Protein AF-S4P871-F1 (afdb_monomer_lite)

Sequence (88 aa):
MSDDFPLSVEMLLNVLEVIAPFKHFAKLREFVAMKLPKGFPVKIDIPILPTVTAKITFQKFDFRDNIPEKLFVIPDDYVEDPLRFPDL

pLDDT: mean 75.79, std 10.06, range [52.44, 93.12]

InterPro domains:
  IPR021832 Ankyrin repeat domain-containing protein 13 [PTHR12447] (1-78)
  IPR055285 Ankyrin repeat domain-containing protein 13, C-terminal [PF11904] (1-66)

Structure (mmCIF, N/CA/C/O backbone):
data_AF-S4P871-F1
#
_entry.id   AF-S4P871-F1
#
loop_
_atom_site.group_PDB
_atom_site.id
_atom_site.type_symbol
_atom_site.label_atom_id
_atom_site.label_alt_id
_atom_site.label_comp_id
_atom_site.label_asym_id
_atom_site.label_entity_id
_atom_site.label_seq_id
_atom_site.pdbx_PDB_ins_code
_atom_site.Cartn_x
_atom_site.Cartn_y
_atom_site.Cartn_z
_atom_site.occupancy
_atom_site.B_iso_or_equiv
_atom_site.auth_seq_id
_atom_site.auth_comp_id
_atom_site.auth_asym_id
_atom_site.auth_atom_id
_atom_site.pdbx_PDB_model_num
ATOM 1 N N . MET A 1 1 ? -6.262 9.787 10.688 1.00 69.94 1 MET A N 1
ATOM 2 C CA . MET A 1 1 ? -5.785 8.427 11.000 1.00 69.94 1 MET A CA 1
ATOM 3 C C . MET A 1 1 ? -6.890 7.733 11.758 1.00 69.94 1 MET A C 1
ATOM 5 O O . MET A 1 1 ? -7.675 8.433 12.388 1.00 69.94 1 MET A O 1
ATOM 9 N N . SER A 1 2 ? -7.002 6.418 11.639 1.00 71.38 2 SER A N 1
ATOM 10 C CA . SER A 1 2 ? -7.985 5.652 12.408 1.00 71.38 2 SER A CA 1
ATOM 11 C C . SER A 1 2 ? -7.240 4.859 13.477 1.00 71.38 2 SER A C 1
ATOM 13 O O . SER A 1 2 ? -6.365 4.064 13.138 1.00 71.38 2 SER A O 1
ATOM 15 N N . ASP A 1 3 ? -7.538 5.140 14.747 1.00 70.25 3 ASP A N 1
ATOM 16 C CA . ASP A 1 3 ? -6.966 4.430 15.901 1.00 70.25 3 ASP A CA 1
ATOM 17 C C . ASP A 1 3 ? -7.602 3.041 16.080 1.00 70.25 3 ASP A C 1
ATOM 19 O O . ASP A 1 3 ? -6.945 2.119 16.547 1.00 70.25 3 ASP A O 1
ATOM 23 N N . ASP A 1 4 ? -8.848 2.875 15.625 1.00 69.94 4 ASP A N 1
ATOM 24 C CA . ASP A 1 4 ? -9.580 1.599 15.599 1.00 69.94 4 ASP A CA 1
ATOM 25 C C . ASP A 1 4 ? -9.203 0.704 14.409 1.00 69.94 4 ASP A C 1
ATOM 27 O O . ASP A 1 4 ? -9.763 -0.380 14.225 1.00 69.94 4 ASP A O 1
ATOM 31 N N . PHE A 1 5 ? -8.293 1.165 13.548 1.00 74.88 5 PHE A N 1
ATOM 32 C CA . PHE A 1 5 ? -7.873 0.374 12.407 1.00 74.88 5 PHE A CA 1
ATOM 33 C C . PHE A 1 5 ? -6.973 -0.764 12.890 1.00 74.88 5 PHE A C 1
ATOM 35 O O . PHE A 1 5 ? -6.024 -0.530 13.638 1.00 74.88 5 PHE A O 1
ATOM 42 N N . PRO A 1 6 ? -7.207 -2.001 12.439 1.00 73.56 6 PRO A N 1
ATOM 43 C CA . PRO A 1 6 ? -6.571 -3.158 13.049 1.00 73.56 6 PRO A CA 1
ATOM 44 C C . PRO A 1 6 ? -5.123 -3.380 12.574 1.00 73.56 6 PRO A C 1
ATOM 46 O O . PRO A 1 6 ? -4.471 -4.326 13.006 1.00 73.56 6 PRO A O 1
ATOM 49 N N . LEU A 1 7 ? -4.610 -2.521 11.685 1.00 75.44 7 LEU A N 1
ATOM 50 C CA . LEU A 1 7 ? -3.213 -2.508 11.257 1.00 75.44 7 LEU A CA 1
ATOM 51 C C . LEU A 1 7 ? -2.455 -1.361 11.922 1.00 75.44 7 LEU A C 1
ATOM 53 O O . LEU A 1 7 ? -2.945 -0.236 11.997 1.00 75.44 7 LEU A O 1
ATOM 57 N N . SER A 1 8 ? -1.215 -1.629 12.323 1.00 77.12 8 SER A N 1
ATOM 58 C CA . SER A 1 8 ? -0.308 -0.598 12.819 1.00 77.12 8 SER A CA 1
ATOM 59 C C . SER A 1 8 ? 0.489 0.050 11.681 1.00 77.12 8 SER A C 1
ATOM 61 O O . SER A 1 8 ? 0.651 -0.502 10.589 1.00 77.12 8 SER A O 1
ATOM 63 N N . VAL A 1 9 ? 1.039 1.234 11.953 1.00 75.19 9 VAL A N 1
ATOM 64 C CA . VAL A 1 9 ? 1.978 1.914 11.043 1.00 75.19 9 VAL A CA 1
ATOM 65 C C . VAL A 1 9 ? 3.233 1.064 10.797 1.00 75.19 9 VAL A C 1
ATOM 67 O O . VAL A 1 9 ? 3.784 1.081 9.700 1.00 75.19 9 VAL A O 1
ATOM 70 N N . GLU A 1 10 ? 3.663 0.274 11.782 1.00 76.31 10 GLU A N 1
ATOM 71 C CA . GLU A 1 10 ? 4.818 -0.626 11.663 1.00 76.31 10 GLU A CA 1
ATOM 72 C C . GLU A 1 10 ? 4.574 -1.739 10.637 1.00 76.31 10 GLU A C 1
ATOM 74 O O . GLU A 1 10 ? 5.443 -2.026 9.816 1.00 76.31 10 GLU A O 1
ATOM 79 N N . MET A 1 11 ? 3.367 -2.317 10.614 1.00 77.06 11 MET A N 1
ATOM 80 C CA . MET A 1 11 ? 2.998 -3.325 9.614 1.00 77.06 11 MET A CA 1
ATOM 81 C C . MET A 1 11 ? 3.032 -2.751 8.195 1.00 77.06 11 MET A C 1
ATOM 83 O O . MET A 1 11 ? 3.500 -3.419 7.275 1.00 77.06 11 MET A O 1
ATOM 87 N N . LEU A 1 12 ? 2.587 -1.502 8.018 1.00 75.69 12 LEU A N 1
ATOM 88 C CA . LEU A 1 12 ? 2.694 -0.808 6.735 1.00 75.69 12 LEU A CA 1
ATOM 89 C C . LEU A 1 12 ? 4.161 -0.659 6.311 1.00 75.69 12 LEU A C 1
ATOM 91 O O . LEU A 1 12 ? 4.494 -0.980 5.174 1.00 75.69 12 LEU A O 1
ATOM 95 N N . LEU A 1 13 ? 5.038 -0.212 7.213 1.00 76.38 13 LEU A N 1
ATOM 96 C CA . LEU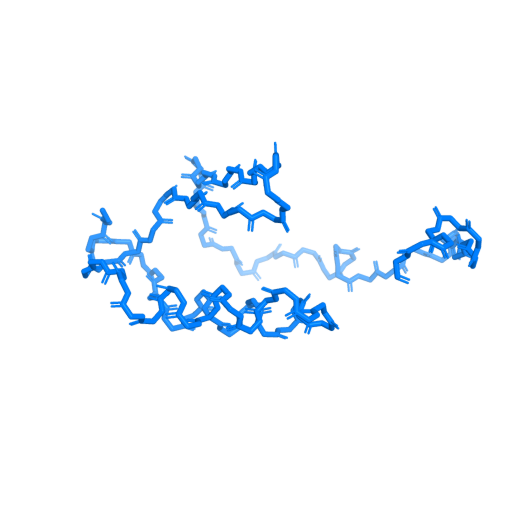 A 1 13 ? 6.467 -0.043 6.926 1.00 76.38 13 LEU A CA 1
ATOM 97 C C . LEU A 1 13 ? 7.136 -1.348 6.470 1.00 76.38 13 LEU A C 1
ATOM 99 O O . LEU A 1 13 ? 7.893 -1.319 5.501 1.00 76.38 13 LEU A O 1
ATOM 103 N N . ASN A 1 14 ? 6.802 -2.479 7.097 1.00 75.25 14 ASN A N 1
ATOM 104 C CA . ASN A 1 14 ? 7.332 -3.794 6.719 1.00 75.25 14 ASN A CA 1
ATOM 105 C C . ASN A 1 14 ? 6.908 -4.212 5.302 1.00 75.25 14 ASN A C 1
ATOM 107 O O . ASN A 1 14 ? 7.712 -4.743 4.541 1.00 75.25 14 ASN A O 1
ATOM 111 N N . VAL A 1 15 ? 5.656 -3.945 4.912 1.00 74.25 15 VAL A N 1
ATOM 112 C CA . VAL A 1 15 ? 5.180 -4.227 3.545 1.00 74.25 15 VAL A CA 1
ATOM 113 C C . VAL A 1 15 ? 5.917 -3.359 2.530 1.00 74.25 15 VAL A C 1
ATOM 115 O O . VAL A 1 15 ? 6.329 -3.845 1.478 1.00 74.25 15 VAL A O 1
ATOM 118 N N . LEU A 1 16 ? 6.117 -2.079 2.850 1.00 69.12 16 LEU A N 1
ATOM 119 C CA . LEU A 1 16 ? 6.841 -1.168 1.970 1.00 69.12 16 LEU A CA 1
ATOM 120 C C . LEU A 1 16 ? 8.302 -1.591 1.776 1.00 69.12 16 LEU A C 1
ATOM 122 O O . LEU A 1 16 ? 8.817 -1.432 0.677 1.00 69.12 16 LEU A O 1
ATOM 126 N N . GLU A 1 17 ? 8.952 -2.153 2.796 1.00 67.50 17 GLU A N 1
ATOM 127 C CA . GLU A 1 17 ? 10.337 -2.640 2.727 1.00 67.50 17 GLU A CA 1
ATOM 128 C C . GLU A 1 17 ? 10.509 -3.797 1.733 1.00 67.50 17 GLU A C 1
ATOM 130 O O . GLU A 1 17 ? 11.461 -3.802 0.954 1.00 67.50 17 GLU A O 1
ATOM 135 N N . VAL A 1 18 ? 9.546 -4.720 1.675 1.00 67.25 18 VAL A N 1
ATOM 136 C CA . VAL A 1 18 ? 9.556 -5.837 0.711 1.00 67.25 18 VAL A CA 1
ATOM 137 C C . VAL A 1 18 ? 9.383 -5.346 -0.735 1.00 67.25 18 VAL A C 1
ATOM 139 O O . VAL A 1 18 ? 9.907 -5.952 -1.666 1.00 67.25 18 VAL A O 1
ATOM 142 N N . ILE A 1 19 ? 8.686 -4.223 -0.935 1.00 59.53 19 ILE A N 1
ATOM 143 C CA . ILE A 1 19 ? 8.396 -3.633 -2.257 1.00 59.53 19 ILE A CA 1
ATOM 144 C C . ILE A 1 19 ? 9.485 -2.616 -2.673 1.00 59.53 19 ILE A C 1
ATOM 146 O O . ILE A 1 19 ? 9.441 -2.056 -3.769 1.00 59.53 19 ILE A O 1
ATOM 150 N N . ALA A 1 20 ? 10.498 -2.375 -1.832 1.00 54.34 20 ALA A N 1
ATOM 151 C CA . ALA A 1 20 ? 11.457 -1.280 -1.981 1.00 54.34 20 ALA A CA 1
ATOM 152 C C . ALA A 1 20 ? 12.850 -1.634 -2.558 1.00 54.34 20 ALA A C 1
ATOM 154 O O . ALA A 1 20 ? 13.843 -1.106 -2.052 1.00 54.34 20 ALA A O 1
ATOM 155 N N . PRO A 1 21 ? 13.011 -2.371 -3.678 1.00 55.66 21 PRO A N 1
ATOM 156 C CA . PRO A 1 21 ? 14.250 -2.243 -4.453 1.00 55.66 21 PRO A CA 1
ATOM 157 C C . PRO A 1 21 ? 14.455 -0.807 -4.995 1.00 55.66 21 PRO A C 1
ATOM 159 O O . PRO A 1 21 ? 15.540 -0.455 -5.452 1.00 55.66 21 PRO A O 1
ATOM 162 N N . PHE A 1 22 ? 13.434 0.060 -4.930 1.00 58.34 22 PHE A N 1
ATOM 163 C CA . PHE A 1 22 ? 13.472 1.435 -5.424 1.00 58.34 22 PHE A CA 1
ATOM 164 C C . PHE A 1 22 ? 14.069 2.428 -4.409 1.00 58.34 22 PHE A C 1
ATOM 166 O O . PHE A 1 22 ? 13.501 2.667 -3.342 1.00 58.34 22 PHE A O 1
ATOM 173 N N . LYS A 1 23 ? 15.150 3.129 -4.794 1.00 56.16 23 LYS A N 1
ATOM 174 C CA . LYS A 1 23 ? 15.822 4.202 -4.013 1.00 56.16 23 LYS A CA 1
ATOM 175 C C . LYS A 1 23 ? 14.881 5.288 -3.453 1.00 56.16 23 LYS A C 1
ATOM 177 O O . LYS A 1 23 ? 15.233 5.973 -2.494 1.00 56.16 23 LYS A O 1
ATOM 182 N N . HIS A 1 24 ? 13.689 5.457 -4.023 1.00 57.91 24 HIS A N 1
ATOM 183 C CA . HIS A 1 24 ? 12.689 6.433 -3.580 1.00 57.91 24 HIS A CA 1
ATOM 184 C C . HIS A 1 24 ? 11.934 6.025 -2.300 1.00 57.91 24 HIS A C 1
ATOM 186 O O . HIS A 1 24 ? 11.379 6.893 -1.624 1.00 57.91 24 HIS A O 1
ATOM 192 N N . PHE A 1 25 ? 11.951 4.745 -1.913 1.00 63.41 25 PHE A N 1
ATOM 193 C CA . PHE A 1 25 ? 11.172 4.249 -0.772 1.00 63.41 25 PHE A CA 1
ATOM 194 C C . PHE A 1 25 ? 11.835 4.455 0.598 1.00 63.41 25 PHE A C 1
ATOM 196 O O . PHE A 1 25 ? 11.131 4.579 1.599 1.00 63.41 25 PHE A O 1
ATOM 203 N N . ALA A 1 26 ? 13.161 4.609 0.665 1.00 63.88 26 ALA A N 1
ATOM 204 C CA . ALA A 1 26 ? 13.845 4.961 1.915 1.00 63.88 26 ALA A CA 1
ATOM 205 C C . ALA A 1 26 ? 13.369 6.322 2.469 1.00 63.88 26 ALA A C 1
ATOM 207 O O . ALA A 1 26 ? 13.095 6.455 3.662 1.00 63.88 26 ALA A O 1
ATOM 208 N N . LYS A 1 27 ? 13.163 7.310 1.584 1.00 63.91 27 LYS A N 1
ATOM 209 C CA . LYS A 1 27 ? 12.598 8.624 1.945 1.00 63.91 27 LYS A CA 1
ATOM 210 C C . LYS A 1 27 ? 11.135 8.531 2.368 1.00 63.91 27 LYS A C 1
ATOM 212 O O . LYS A 1 27 ? 10.707 9.274 3.246 1.00 63.91 27 LYS A O 1
ATOM 217 N N . LEU A 1 28 ? 10.370 7.615 1.769 1.00 66.62 28 LEU A N 1
ATOM 218 C CA . LEU A 1 28 ? 8.995 7.360 2.187 1.00 66.62 28 LEU A CA 1
ATOM 219 C C . LEU A 1 28 ? 8.952 6.785 3.605 1.00 66.62 28 LEU A C 1
ATOM 221 O O . LEU A 1 28 ? 8.140 7.239 4.403 1.00 66.62 28 LEU A O 1
ATOM 225 N N . ARG A 1 29 ? 9.840 5.843 3.945 1.00 68.69 29 ARG A N 1
ATOM 226 C CA . ARG A 1 29 ? 9.959 5.314 5.312 1.00 68.69 29 ARG A C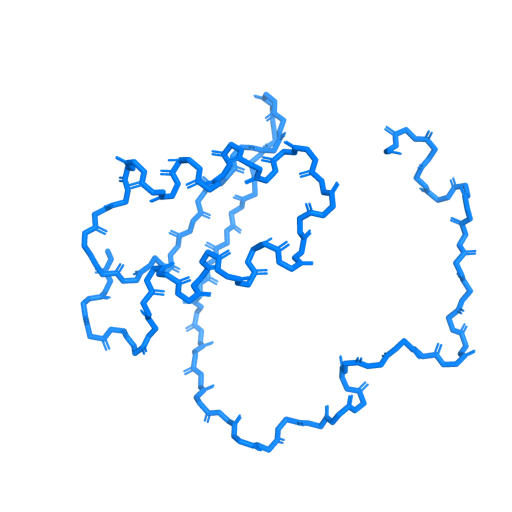A 1
ATOM 227 C C . ARG A 1 29 ? 10.283 6.417 6.318 1.00 68.69 29 ARG A C 1
ATOM 229 O O . ARG A 1 29 ? 9.603 6.505 7.335 1.00 68.69 29 ARG A O 1
ATOM 236 N N . GLU A 1 30 ? 11.270 7.270 6.038 1.00 69.06 30 GLU A N 1
ATOM 237 C CA . GLU A 1 30 ? 11.567 8.430 6.894 1.00 69.06 30 GLU A CA 1
ATOM 238 C C . GLU A 1 30 ? 10.362 9.366 7.033 1.00 69.06 30 GLU A C 1
ATOM 240 O O . GLU A 1 30 ? 10.049 9.812 8.135 1.00 69.06 30 GLU A O 1
ATOM 245 N N . PHE A 1 31 ? 9.648 9.630 5.938 1.00 68.44 31 PHE A N 1
ATOM 246 C CA . PHE A 1 31 ? 8.460 10.479 5.947 1.00 68.44 31 PHE A CA 1
ATOM 247 C C . PHE A 1 31 ? 7.325 9.882 6.794 1.00 68.44 31 PHE A C 1
ATOM 249 O O . PHE A 1 31 ? 6.752 10.568 7.642 1.00 68.44 31 PHE A O 1
ATOM 256 N N . VAL A 1 32 ? 7.039 8.593 6.604 1.00 68.94 32 VAL A N 1
ATOM 257 C CA . VAL A 1 32 ? 6.031 7.827 7.349 1.00 68.94 32 VAL A CA 1
ATOM 258 C C . VAL A 1 32 ? 6.403 7.772 8.837 1.00 68.94 32 VAL A C 1
ATOM 260 O O . VAL A 1 32 ? 5.550 8.018 9.684 1.00 68.94 32 VAL A O 1
ATOM 263 N N . ALA A 1 33 ? 7.674 7.545 9.174 1.00 65.94 33 ALA A N 1
ATOM 264 C CA . ALA A 1 33 ? 8.139 7.457 10.558 1.00 65.94 33 ALA A CA 1
ATOM 265 C C . ALA A 1 33 ? 8.210 8.816 11.288 1.00 65.94 33 ALA A C 1
ATOM 267 O O . ALA A 1 33 ? 7.927 8.875 12.482 1.00 65.94 33 ALA A O 1
ATOM 268 N N . MET A 1 34 ? 8.577 9.912 10.610 1.00 65.75 34 MET A N 1
ATOM 269 C CA . MET A 1 34 ? 8.769 11.223 11.259 1.00 65.75 34 MET A CA 1
ATOM 270 C C . MET A 1 34 ? 7.510 12.096 11.331 1.00 65.75 34 MET A C 1
ATOM 272 O O . MET A 1 34 ? 7.461 13.014 12.152 1.00 65.75 34 MET A O 1
ATOM 276 N N . LYS A 1 35 ? 6.526 11.900 10.443 1.00 63.53 35 LYS A N 1
ATOM 277 C CA . LYS A 1 35 ? 5.410 12.854 10.266 1.00 63.53 35 LYS A CA 1
ATOM 278 C C . LYS A 1 35 ? 4.023 12.264 10.470 1.00 63.53 35 LYS A C 1
ATOM 280 O O . LYS A 1 35 ? 3.059 13.031 10.441 1.00 63.53 35 LYS A O 1
ATOM 285 N N . LEU A 1 36 ? 3.883 10.951 10.651 1.00 66.94 36 LEU A N 1
ATOM 286 C CA . LEU A 1 36 ? 2.550 10.381 10.787 1.00 66.94 36 LEU A CA 1
ATOM 287 C C . LEU A 1 36 ? 1.958 10.636 12.181 1.00 66.94 36 LEU A C 1
ATOM 289 O O . LEU A 1 36 ? 2.599 10.348 13.192 1.00 66.94 36 LEU A O 1
ATOM 293 N N . PRO A 1 37 ? 0.720 11.156 12.251 1.00 70.75 37 PRO A N 1
ATOM 294 C CA . PRO A 1 37 ? -0.041 11.159 13.490 1.00 70.75 37 PRO A CA 1
ATOM 295 C C . PRO A 1 37 ? -0.350 9.718 13.928 1.00 70.75 37 PRO A C 1
ATOM 297 O O . PRO A 1 37 ? -0.274 8.790 13.126 1.00 70.75 37 PRO A O 1
ATOM 300 N N . LYS A 1 38 ? -0.730 9.533 15.197 1.00 71.94 38 LYS A N 1
ATOM 301 C CA . LYS A 1 38 ? -1.131 8.220 15.737 1.00 71.94 38 LYS A CA 1
ATOM 302 C C . LYS A 1 38 ? -2.295 7.608 14.933 1.00 71.94 38 LYS A C 1
ATOM 304 O O . LYS A 1 38 ? -3.114 8.357 14.406 1.00 71.94 38 LYS A O 1
ATOM 309 N N . GLY A 1 39 ? -2.329 6.275 14.833 1.00 74.19 39 GLY A N 1
ATOM 310 C CA . GLY A 1 39 ? -3.337 5.487 14.101 1.00 74.19 39 GLY A CA 1
ATOM 311 C C . GLY A 1 39 ? -2.877 5.012 12.713 1.00 74.19 39 GLY A C 1
ATOM 312 O O . GLY A 1 39 ? -1.744 5.258 12.311 1.00 74.19 39 GLY A O 1
ATOM 313 N N . PHE A 1 40 ? -3.737 4.325 11.953 1.00 79.50 40 PHE A N 1
ATOM 314 C CA . PHE A 1 40 ? -3.407 3.850 10.598 1.00 79.50 40 PHE A CA 1
ATOM 315 C C . PHE A 1 40 ? -3.773 4.876 9.508 1.00 79.50 40 PHE A C 1
ATOM 317 O O . PHE A 1 40 ? -4.832 5.525 9.593 1.00 79.50 40 PHE A O 1
ATOM 324 N N . PRO A 1 41 ? -2.952 5.023 8.449 1.00 76.12 41 PRO A N 1
ATOM 325 C CA . PRO A 1 41 ? -3.238 5.945 7.361 1.00 76.12 41 PRO A CA 1
ATOM 326 C C . PRO A 1 41 ? -4.203 5.344 6.340 1.00 76.12 41 PRO A C 1
ATOM 328 O O . PRO A 1 41 ? -3.812 4.693 5.381 1.00 76.12 41 PRO A O 1
ATOM 331 N N . VAL A 1 42 ? -5.488 5.670 6.488 1.00 80.19 42 VAL A N 1
ATOM 332 C CA . VAL A 1 42 ? -6.537 5.347 5.499 1.00 80.19 42 VAL A CA 1
ATOM 333 C C . VAL A 1 42 ? -6.334 6.038 4.138 1.00 80.19 42 VAL A C 1
ATOM 335 O O . VAL A 1 42 ? -6.929 5.639 3.139 1.00 80.19 42 VAL A O 1
ATOM 338 N N . LYS A 1 43 ? -5.469 7.058 4.077 1.00 82.62 43 LYS A N 1
ATOM 339 C CA . LYS A 1 43 ? -5.054 7.757 2.857 1.00 82.62 43 LYS A CA 1
ATOM 340 C C . LYS A 1 43 ? -3.600 8.213 2.976 1.00 82.62 43 LYS A C 1
ATOM 342 O O . LYS A 1 43 ? -3.215 8.740 4.019 1.00 82.62 43 LYS A O 1
ATOM 347 N N . ILE A 1 44 ? -2.828 8.056 1.902 1.00 78.19 44 ILE A N 1
ATOM 348 C CA . ILE A 1 44 ? -1.419 8.457 1.812 1.00 78.19 44 ILE A CA 1
ATOM 349 C C . ILE A 1 44 ? -1.188 9.185 0.485 1.00 78.19 44 ILE A C 1
ATOM 351 O O . ILE A 1 44 ? -1.569 8.682 -0.570 1.00 78.19 44 ILE A O 1
ATOM 355 N N . ASP A 1 45 ? -0.537 10.346 0.548 1.00 79.88 45 ASP A N 1
ATOM 356 C CA . ASP A 1 45 ? -0.117 11.128 -0.617 1.00 79.88 45 ASP A CA 1
ATOM 357 C C . ASP A 1 45 ? 1.415 11.163 -0.666 1.00 79.88 45 ASP A C 1
ATOM 359 O O . ASP A 1 45 ? 2.052 11.753 0.206 1.00 79.88 45 ASP A O 1
ATOM 363 N N . ILE A 1 46 ? 2.004 10.501 -1.664 1.00 76.06 46 ILE A N 1
ATOM 364 C CA . ILE A 1 46 ? 3.451 10.313 -1.792 1.00 76.06 46 ILE A CA 1
ATOM 365 C C . ILE A 1 46 ? 3.943 11.012 -3.061 1.00 76.06 46 ILE A C 1
ATOM 367 O O . ILE A 1 46 ? 3.570 10.601 -4.161 1.00 76.06 46 ILE A O 1
ATOM 371 N N . PRO A 1 47 ? 4.797 12.040 -2.962 1.00 71.19 47 PRO A N 1
ATOM 372 C CA . PRO A 1 47 ? 5.462 12.593 -4.133 1.00 71.19 47 PRO A CA 1
ATOM 373 C C . PRO A 1 47 ? 6.496 11.586 -4.658 1.00 71.19 47 PRO A C 1
ATOM 375 O O . PRO A 1 47 ? 7.435 11.229 -3.950 1.00 71.19 47 PRO A O 1
ATOM 378 N N . ILE A 1 48 ? 6.316 11.121 -5.894 1.00 73.12 48 ILE A N 1
ATOM 379 C CA . ILE A 1 48 ? 7.231 10.180 -6.561 1.00 73.12 48 ILE A CA 1
ATOM 380 C C . ILE A 1 48 ? 8.285 10.952 -7.364 1.00 73.12 48 ILE A C 1
ATOM 382 O O . ILE A 1 48 ? 9.468 10.626 -7.325 1.00 73.12 48 ILE A O 1
ATOM 386 N N . LEU A 1 49 ? 7.862 12.027 -8.034 1.00 75.50 49 LEU A N 1
ATOM 387 C CA . LEU A 1 49 ? 8.705 12.971 -8.772 1.00 75.50 49 LEU A CA 1
ATOM 388 C C . LEU A 1 49 ? 8.257 14.405 -8.439 1.00 75.50 49 LEU A C 1
ATOM 390 O O . LEU A 1 49 ? 7.140 14.577 -7.947 1.00 75.50 49 LEU A O 1
ATOM 394 N N . PRO A 1 50 ? 9.060 15.449 -8.733 1.00 73.62 50 PRO A N 1
ATOM 395 C CA . PRO A 1 50 ? 8.700 16.844 -8.445 1.00 73.62 50 PRO A CA 1
ATOM 396 C C . PRO A 1 50 ? 7.321 17.276 -8.972 1.00 73.62 50 PRO A C 1
ATOM 398 O O . PRO A 1 50 ? 6.725 18.206 -8.440 1.00 73.62 50 PRO A O 1
ATOM 401 N N . THR A 1 51 ? 6.806 16.587 -9.993 1.00 81.75 51 THR A N 1
ATOM 402 C CA . THR A 1 51 ? 5.516 16.861 -10.639 1.00 81.75 51 THR A CA 1
ATOM 403 C C . THR A 1 51 ? 4.500 15.721 -10.521 1.00 81.75 51 THR A C 1
ATOM 405 O O . THR A 1 51 ? 3.373 15.876 -10.985 1.00 81.75 51 THR A O 1
ATOM 408 N N . VAL A 1 52 ? 4.856 14.584 -9.908 1.00 78.88 52 VAL A N 1
ATOM 409 C CA . VAL A 1 52 ? 3.990 13.393 -9.842 1.00 78.88 52 VAL A CA 1
ATOM 410 C C . VAL A 1 52 ? 3.786 12.963 -8.397 1.00 78.88 52 VAL A C 1
ATOM 412 O O . VAL A 1 52 ? 4.739 12.663 -7.679 1.00 78.88 52 VAL A O 1
ATOM 415 N N . THR A 1 53 ? 2.523 12.873 -7.984 1.00 77.75 53 THR A N 1
ATOM 416 C CA . THR A 1 53 ? 2.122 12.389 -6.659 1.00 77.75 53 THR A CA 1
ATOM 417 C C . THR A 1 53 ? 1.269 11.133 -6.789 1.00 77.75 53 THR A C 1
ATOM 419 O O . THR A 1 53 ? 0.229 11.148 -7.443 1.00 77.75 53 THR A O 1
ATOM 422 N N . ALA A 1 54 ? 1.681 10.057 -6.123 1.00 79.69 54 ALA A N 1
ATOM 423 C CA . ALA A 1 54 ? 0.865 8.871 -5.928 1.00 79.69 54 ALA A CA 1
ATOM 424 C C . ALA A 1 54 ? -0.095 9.102 -4.756 1.00 79.69 54 ALA A C 1
ATOM 426 O O . ALA A 1 54 ? 0.324 9.462 -3.656 1.00 79.69 54 ALA A O 1
ATO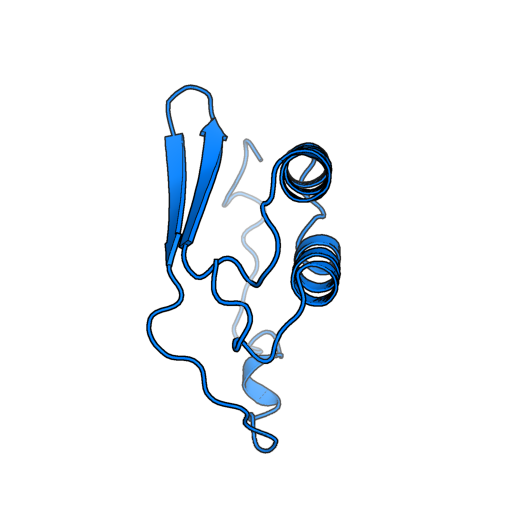M 427 N N . LYS A 1 55 ? -1.389 8.893 -4.991 1.00 82.06 55 LYS A N 1
ATOM 428 C CA . LYS A 1 55 ? -2.431 8.962 -3.965 1.00 82.06 55 LYS A CA 1
ATOM 429 C C . LYS A 1 55 ? -2.983 7.566 -3.741 1.00 82.06 55 LYS A C 1
ATOM 431 O O . LYS A 1 55 ? -3.572 6.984 -4.647 1.00 82.06 55 LYS A O 1
ATOM 436 N N . ILE A 1 56 ? -2.809 7.050 -2.533 1.00 82.19 56 ILE A N 1
ATOM 437 C CA . ILE A 1 56 ? -3.299 5.736 -2.118 1.00 82.19 56 ILE A CA 1
ATOM 438 C C . ILE A 1 56 ? -4.411 5.958 -1.100 1.00 82.19 56 ILE A C 1
ATOM 440 O O . ILE A 1 56 ? -4.284 6.782 -0.195 1.00 82.19 56 ILE A O 1
ATOM 444 N N . THR A 1 57 ? -5.539 5.273 -1.260 1.00 84.38 57 THR A N 1
ATOM 445 C CA . THR A 1 57 ? -6.670 5.346 -0.325 1.00 84.38 57 THR A CA 1
ATOM 446 C C . THR A 1 57 ? -7.217 3.949 -0.082 1.00 84.38 57 THR A C 1
ATOM 448 O O . THR A 1 57 ? -7.556 3.235 -1.026 1.00 84.38 57 THR A O 1
ATOM 451 N N . PHE A 1 58 ? -7.315 3.572 1.187 1.00 81.81 58 PHE A N 1
ATOM 452 C CA . PHE A 1 58 ? -7.850 2.289 1.622 1.00 81.81 58 PHE A CA 1
ATOM 453 C C . PHE A 1 58 ? -9.360 2.433 1.798 1.00 81.81 58 PHE A C 1
ATOM 455 O O . PHE A 1 58 ? -9.832 3.005 2.775 1.00 81.81 58 PHE A O 1
ATOM 462 N N . GLN A 1 59 ? -10.117 1.966 0.804 1.00 80.69 59 GLN A N 1
ATOM 463 C CA . GLN A 1 59 ? -11.578 2.117 0.782 1.00 80.69 59 GLN A CA 1
ATOM 464 C C . GLN A 1 59 ? -12.306 0.941 1.435 1.00 80.69 59 GLN A C 1
ATOM 466 O O . GLN A 1 59 ? -13.345 1.127 2.061 1.00 80.69 59 GLN A O 1
ATOM 471 N N . LYS A 1 60 ? -11.771 -0.273 1.283 1.00 81.94 60 LYS A N 1
ATOM 472 C CA . LYS A 1 60 ? -12.346 -1.492 1.844 1.00 81.94 60 LYS A CA 1
ATOM 473 C C . LYS A 1 60 ? -11.230 -2.398 2.335 1.00 81.94 60 LYS A C 1
ATOM 475 O O . LYS A 1 60 ? -10.322 -2.720 1.572 1.00 81.94 60 LYS A O 1
ATOM 480 N N . PHE A 1 61 ? -11.310 -2.773 3.602 1.00 78.19 61 PHE A N 1
ATOM 481 C CA . PHE A 1 61 ? -10.345 -3.633 4.264 1.00 78.19 61 PHE A CA 1
ATOM 482 C C . PHE A 1 61 ? -11.074 -4.828 4.869 1.00 78.19 61 PHE A C 1
ATOM 484 O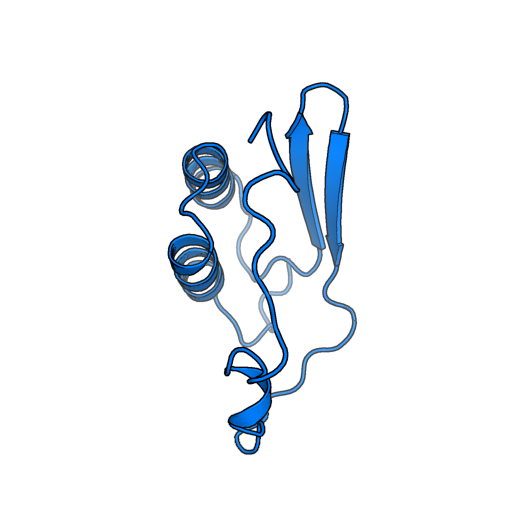 O . PHE A 1 61 ? -12.059 -4.637 5.575 1.00 78.19 61 PHE A O 1
ATOM 491 N N . ASP A 1 62 ? -10.569 -6.030 4.597 1.00 82.00 62 ASP A N 1
ATOM 492 C CA . ASP A 1 62 ? -11.116 -7.288 5.097 1.00 82.00 62 ASP A CA 1
ATOM 493 C C . ASP A 1 62 ? -9.960 -8.189 5.552 1.00 82.00 62 ASP A C 1
ATOM 495 O O . ASP A 1 62 ? -9.017 -8.424 4.791 1.00 82.00 62 ASP A O 1
ATOM 499 N N . PHE A 1 63 ? -10.050 -8.736 6.766 1.00 80.81 63 PHE A N 1
ATOM 500 C CA . PHE A 1 63 ? -9.179 -9.833 7.186 1.00 80.81 63 PHE A CA 1
ATOM 501 C C . PHE A 1 63 ? -9.614 -11.119 6.500 1.00 80.81 63 PHE A C 1
ATOM 503 O O . PHE A 1 63 ? -10.781 -11.511 6.572 1.00 80.81 63 PHE A O 1
ATOM 510 N N . ARG A 1 64 ? -8.678 -11.762 5.802 1.00 85.19 64 ARG A N 1
ATOM 511 C CA . ARG A 1 64 ? -8.936 -12.992 5.059 1.00 85.19 64 ARG A CA 1
ATOM 512 C C . ARG A 1 64 ? -7.784 -13.958 5.252 1.00 85.19 64 ARG A C 1
ATOM 514 O O . ARG A 1 64 ? -6.674 -13.679 4.818 1.00 85.19 64 ARG A O 1
ATOM 521 N N . ASP A 1 65 ? -8.101 -15.123 5.795 1.00 86.38 65 ASP A N 1
ATOM 522 C CA . ASP A 1 65 ? -7.139 -16.217 5.971 1.00 86.38 65 ASP A CA 1
ATOM 523 C C . ASP A 1 65 ? -7.120 -17.168 4.760 1.00 86.38 65 ASP A C 1
ATOM 525 O O . ASP A 1 65 ? -6.351 -18.121 4.708 1.00 86.38 65 ASP A O 1
ATOM 529 N N . ASN A 1 66 ? -7.982 -16.921 3.767 1.00 90.62 66 ASN A N 1
ATOM 530 C CA . ASN A 1 66 ? -8.202 -17.786 2.608 1.00 90.62 66 ASN A CA 1
ATOM 531 C C . ASN A 1 66 ? -7.819 -17.124 1.275 1.00 90.62 66 ASN A C 1
ATOM 533 O O . ASN A 1 66 ? -8.535 -17.258 0.278 1.00 90.62 66 ASN A O 1
ATOM 537 N N . ILE A 1 67 ? -6.716 -16.374 1.253 1.00 90.44 67 ILE A N 1
ATOM 538 C CA . ILE A 1 67 ? -6.218 -15.742 0.027 1.00 90.44 67 ILE A CA 1
ATOM 539 C C . ILE A 1 67 ? -5.537 -16.815 -0.845 1.00 90.44 67 ILE A C 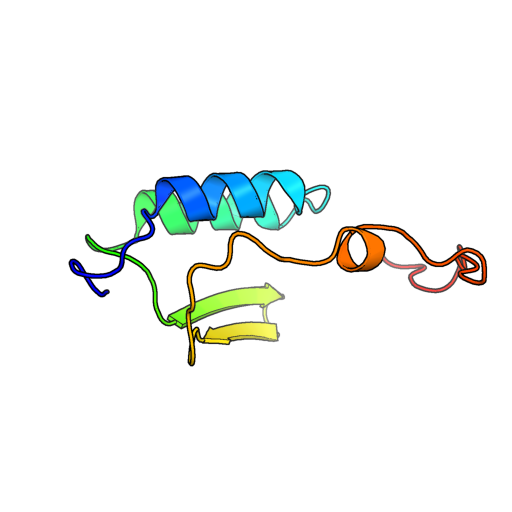1
ATOM 541 O O . ILE A 1 67 ? -4.612 -17.469 -0.372 1.00 90.44 67 ILE A O 1
ATOM 545 N N . PRO A 1 68 ? -5.967 -17.023 -2.106 1.00 93.12 68 PRO A N 1
ATOM 546 C CA . PRO A 1 68 ? -5.372 -18.036 -2.974 1.00 93.12 68 PRO A CA 1
ATOM 547 C C . PRO A 1 68 ? -3.883 -17.779 -3.239 1.00 93.12 68 PRO A C 1
ATOM 549 O O . PRO A 1 68 ? -3.525 -16.699 -3.706 1.00 93.12 68 PRO A O 1
ATOM 552 N N . GLU A 1 69 ? -3.036 -18.794 -3.047 1.00 89.50 69 GLU A N 1
ATOM 553 C CA . GLU A 1 69 ? -1.578 -18.703 -3.261 1.00 89.50 69 GLU A CA 1
ATOM 554 C C . GLU A 1 69 ? -1.208 -18.273 -4.685 1.00 89.50 69 GLU A C 1
ATOM 556 O O . GLU A 1 69 ? -0.246 -17.541 -4.888 1.00 89.50 69 GLU A O 1
ATOM 561 N N . LYS A 1 70 ? -2.038 -18.633 -5.673 1.00 90.56 70 LYS A N 1
ATOM 562 C CA . LYS A 1 70 ? -1.868 -18.228 -7.076 1.00 90.56 70 LYS A CA 1
ATOM 563 C C . LYS A 1 70 ? -1.856 -16.710 -7.311 1.00 90.56 70 LYS A C 1
ATOM 565 O O . LYS A 1 70 ? -1.499 -16.276 -8.396 1.00 90.56 70 LYS A O 1
ATOM 570 N N . LEU A 1 71 ? -2.304 -15.901 -6.347 1.00 89.56 71 LEU A N 1
ATOM 571 C CA . LEU A 1 71 ? -2.217 -14.438 -6.430 1.00 89.56 71 LEU A CA 1
ATOM 572 C C . LEU A 1 71 ? -0.805 -13.914 -6.129 1.00 89.56 71 LEU A C 1
ATOM 574 O O . LEU A 1 71 ? -0.524 -12.750 -6.399 1.00 89.56 71 LEU A O 1
ATOM 578 N N . PHE A 1 72 ? 0.060 -14.759 -5.569 1.00 89.25 72 PHE A N 1
ATOM 579 C CA . PHE A 1 72 ? 1.416 -14.424 -5.141 1.00 89.25 72 PHE A CA 1
ATOM 580 C C . PHE A 1 72 ? 2.489 -15.161 -5.954 1.00 89.25 72 PHE A C 1
ATOM 582 O O . PHE A 1 72 ? 3.647 -15.198 -5.547 1.00 89.25 72 PHE A O 1
ATOM 589 N N . VAL A 1 73 ? 2.118 -15.747 -7.098 1.00 90.19 73 VAL A N 1
ATOM 590 C CA . VAL A 1 73 ? 3.051 -16.379 -8.040 1.00 90.19 73 VAL A CA 1
ATOM 591 C C . VAL A 1 73 ? 3.092 -15.587 -9.340 1.00 90.19 73 VAL A C 1
ATOM 593 O O . VAL A 1 73 ? 2.092 -15.002 -9.759 1.00 90.19 73 VAL A O 1
ATOM 596 N N . ILE A 1 74 ? 4.257 -15.570 -9.979 1.00 90.62 74 ILE A N 1
ATOM 597 C CA . ILE A 1 74 ? 4.397 -15.039 -11.334 1.00 90.62 74 ILE A CA 1
ATOM 598 C C . ILE A 1 74 ? 3.754 -16.062 -12.288 1.00 90.62 74 ILE A C 1
ATOM 600 O O . ILE A 1 74 ? 4.081 -17.243 -12.174 1.00 90.62 74 ILE A O 1
ATOM 604 N N . PRO A 1 75 ? 2.834 -15.657 -13.184 1.00 92.25 75 PRO A N 1
ATOM 605 C CA . PRO A 1 75 ? 2.239 -16.568 -14.161 1.00 92.25 75 PRO A CA 1
ATOM 606 C C . PRO A 1 75 ? 3.294 -17.225 -15.060 1.00 92.25 75 PRO A C 1
ATOM 608 O O . PRO A 1 75 ? 4.249 -16.566 -15.461 1.00 92.25 75 PRO A O 1
ATOM 611 N N . ASP A 1 76 ? 3.105 -18.496 -15.419 1.00 91.12 76 ASP A N 1
ATOM 612 C CA . ASP A 1 76 ? 4.068 -19.249 -16.244 1.00 91.12 76 ASP A CA 1
ATOM 613 C C . ASP A 1 76 ? 4.225 -18.675 -17.665 1.00 91.12 76 ASP A C 1
ATOM 615 O O . 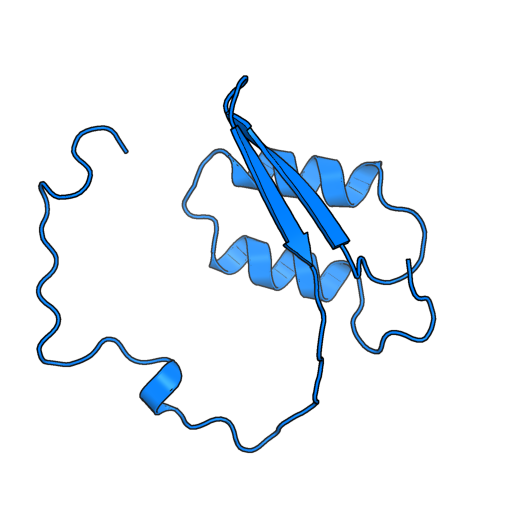ASP A 1 76 ? 5.240 -18.883 -18.326 1.00 91.12 76 ASP A O 1
ATOM 619 N N . ASP A 1 77 ? 3.213 -17.953 -18.144 1.00 92.56 77 ASP A N 1
ATOM 620 C CA . ASP A 1 77 ? 3.190 -17.254 -19.428 1.00 92.56 77 ASP A CA 1
ATOM 621 C C . ASP A 1 77 ? 3.752 -15.824 -19.350 1.00 92.56 77 ASP A C 1
ATOM 623 O O . ASP A 1 77 ? 3.816 -15.125 -20.366 1.00 92.56 77 ASP A O 1
ATOM 627 N N . TYR A 1 78 ? 4.176 -15.369 -18.167 1.00 90.88 78 TYR A N 1
ATOM 628 C CA . TYR A 1 78 ? 4.813 -14.070 -18.010 1.00 90.88 78 TYR A CA 1
ATOM 629 C C . TYR A 1 78 ? 6.217 -14.079 -18.623 1.00 90.88 78 TYR A C 1
ATOM 631 O O . TYR A 1 78 ? 7.110 -14.804 -18.188 1.00 90.88 78 TYR A O 1
ATOM 639 N N . VAL A 1 79 ? 6.426 -13.201 -19.602 1.00 90.56 79 VAL A N 1
ATOM 640 C CA . VAL A 1 79 ? 7.740 -12.931 -20.186 1.00 90.56 79 VAL A CA 1
ATOM 641 C C . VAL A 1 79 ? 8.167 -11.532 -19.763 1.00 90.56 79 VAL A C 1
ATOM 643 O O . VAL A 1 79 ? 7.515 -10.543 -20.106 1.00 90.56 79 VAL A O 1
ATOM 646 N N . GLU A 1 80 ? 9.256 -11.449 -19.002 1.00 86.44 80 GLU A N 1
ATOM 647 C CA . GLU A 1 80 ? 9.869 -10.170 -18.658 1.00 86.44 80 GLU A CA 1
ATOM 648 C C . GLU A 1 80 ? 10.490 -9.546 -19.913 1.00 86.44 80 GLU A C 1
ATOM 650 O O . GLU A 1 80 ? 11.292 -10.174 -20.602 1.00 86.44 80 GLU A O 1
ATOM 655 N N . ASP A 1 81 ? 10.108 -8.306 -20.215 1.00 87.06 81 ASP A N 1
ATOM 656 C CA . ASP A 1 81 ? 10.720 -7.518 -21.280 1.00 87.06 81 ASP A CA 1
ATOM 657 C C . ASP A 1 81 ? 11.818 -6.628 -20.667 1.00 87.06 81 ASP A C 1
ATOM 659 O O . ASP A 1 81 ? 11.494 -5.641 -19.993 1.00 87.06 81 ASP A O 1
ATOM 663 N N . PRO A 1 82 ? 13.110 -6.947 -20.889 1.00 79.56 82 PRO A N 1
ATOM 664 C CA . PRO A 1 82 ? 14.228 -6.210 -20.303 1.00 79.56 82 PRO A CA 1
ATOM 665 C C . PRO A 1 82 ? 14.360 -4.776 -20.839 1.00 79.56 82 PRO A C 1
ATOM 667 O O . PRO A 1 82 ? 15.124 -3.991 -20.284 1.00 79.56 82 PRO A O 1
ATOM 670 N N . LEU A 1 83 ? 13.628 -4.412 -21.898 1.00 82.81 83 LEU A N 1
ATOM 671 C CA . LEU A 1 83 ? 13.605 -3.066 -22.476 1.00 82.81 83 LEU A CA 1
ATOM 672 C C . LEU A 1 83 ? 12.333 -2.288 -22.122 1.00 82.81 83 LEU A C 1
ATOM 674 O O . LEU A 1 83 ? 12.176 -1.151 -22.566 1.00 82.81 83 LEU A O 1
ATOM 678 N N . ARG A 1 84 ? 11.425 -2.861 -21.322 1.00 78.06 84 ARG A N 1
ATOM 679 C CA . ARG A 1 84 ? 10.137 -2.231 -20.990 1.00 78.06 84 ARG A CA 1
ATOM 680 C C . ARG A 1 84 ? 10.288 -0.946 -20.180 1.00 78.06 84 ARG A C 1
ATOM 682 O O . ARG A 1 84 ? 9.444 -0.056 -20.280 1.00 78.06 84 ARG A O 1
ATOM 689 N N . PHE A 1 85 ? 11.357 -0.855 -19.392 1.00 71.56 85 PHE A N 1
ATOM 690 C CA . PHE A 1 85 ? 11.691 0.305 -18.571 1.00 71.56 85 PHE A CA 1
ATOM 691 C C . PHE A 1 85 ? 13.183 0.641 -18.724 1.00 71.56 85 PHE A C 1
ATOM 693 O O . PHE A 1 85 ? 13.970 0.353 -17.831 1.00 71.56 85 PHE A O 1
ATOM 700 N N . PRO A 1 86 ? 13.594 1.223 -19.862 1.00 60.09 86 PRO A N 1
ATOM 701 C CA . PRO A 1 86 ? 15.007 1.458 -20.164 1.00 60.09 86 PRO A CA 1
ATOM 702 C C . PRO A 1 86 ? 15.636 2.567 -19.300 1.00 60.09 86 PRO A C 1
ATOM 704 O O . PRO A 1 86 ? 16.856 2.648 -19.204 1.00 60.09 86 PRO A O 1
ATOM 707 N N . ASP A 1 87 ? 14.801 3.396 -18.665 1.00 59.75 87 ASP A N 1
ATOM 708 C CA . ASP A 1 87 ? 15.196 4.565 -17.869 1.00 59.75 87 ASP A CA 1
ATOM 709 C C . ASP A 1 87 ? 14.982 4.380 -16.349 1.00 59.75 87 ASP A C 1
ATOM 711 O O . ASP A 1 87 ? 15.075 5.356 -15.596 1.00 59.75 87 ASP A O 1
ATOM 715 N N . LEU A 1 88 ? 14.641 3.163 -15.897 1.00 52.44 88 LEU A N 1
ATOM 716 C CA . LEU A 1 88 ? 14.376 2.835 -14.488 1.00 52.44 88 LEU A CA 1
ATOM 717 C C . LEU A 1 88 ? 15.548 2.088 -13.837 1.00 52.44 88 LEU A C 1
ATOM 719 O O . LEU A 1 88 ? 16.125 1.199 -14.499 1.00 52.44 88 LEU A O 1
#

Foldseek 3Di:
DDQPDPDALVNVLVVLVVVPPDPQSVVVSVCSVPPDDPDDDQWDWADPDPPDIDIDGNPDDDDDPDDDCVVVDDDPPDDDDPCPCVPD

Radius of gyration: 16.07 Å; chains: 1; bounding box: 28×36×38 Å

Organism: NCBI:txid116150

Secondary structure (DSSP, 8-state):
-BTT-SS-HHHHHHHHHHT--STTHHHHHHHHHHHPPSSB-SEEEEEEETTEEEEEE-------S---GGGGS--TT----TTSSTT-